Protein AF-A0A2D8BVW5-F1 (afdb_monomer)

Sequence (177 aa):
MDLEAESAVSVDTGKLKDISTSCKKLLETQKEIDKMEDALKELKEEERIISEETIPNLMQEAGVSMIKTEDGKTVQVSQFYAARIPQSKQGEAFDWLRENGAGDMIKNIVSCNFGRAEDGQATDLVADLQSKGLNVSQKMKVEPMTLKSYVKTEIEKGRSVPMDLFGVYVANKTTIK

Secondary structure (DSSP, 8-state):
------------HHHHHHHHHHHHHHHHHHHHHHHHHHHHHHHHHHHHHIIIIIHHHHHHHTT-SEEE-TTS-EEE----------GGGHHHHHHHHHHTT-GGG----------TT-HHHHHHHHHHHHHTT----------HHHHHHHHHHHHHTT----TTTTT----------

Structure (mmCIF, N/CA/C/O backbone):
data_AF-A0A2D8BVW5-F1
#
_entry.id   AF-A0A2D8BVW5-F1
#
loop_
_atom_site.group_PDB
_atom_site.id
_atom_site.type_symbol
_atom_site.label_atom_id
_atom_site.label_alt_id
_atom_site.label_comp_id
_atom_site.label_asym_id
_atom_site.label_entity_id
_atom_site.label_seq_id
_atom_site.pdbx_PDB_ins_code
_atom_site.Cartn_x
_atom_site.Cartn_y
_atom_site.Cartn_z
_atom_site.occupancy
_atom_site.B_iso_or_equiv
_atom_site.auth_seq_id
_atom_site.auth_comp_id
_atom_site.auth_asym_id
_atom_site.auth_atom_id
_atom_site.pdbx_PDB_model_num
ATOM 1 N N . MET A 1 1 ? 29.589 43.551 -18.742 1.00 38.94 1 MET A N 1
ATOM 2 C CA . MET A 1 1 ? 29.242 43.384 -20.165 1.00 38.94 1 MET A CA 1
ATOM 3 C C . MET A 1 1 ? 28.906 41.920 -20.354 1.00 38.94 1 MET A C 1
ATOM 5 O O . MET A 1 1 ? 29.807 41.107 -20.249 1.00 38.94 1 MET A O 1
ATOM 9 N N . ASP A 1 2 ? 27.660 41.487 -20.453 1.00 35.56 2 ASP A N 1
ATOM 10 C CA . ASP A 1 2 ? 26.402 42.217 -20.571 1.00 35.56 2 ASP A CA 1
ATOM 11 C C . ASP A 1 2 ? 25.357 41.517 -19.716 1.00 35.56 2 ASP A C 1
ATOM 13 O O . ASP A 1 2 ? 25.071 40.336 -19.894 1.00 35.56 2 ASP A O 1
ATOM 17 N N . LEU A 1 3 ? 24.821 42.276 -18.766 1.00 43.75 3 LEU A N 1
ATOM 18 C CA . LEU A 1 3 ? 23.661 41.920 -17.969 1.00 43.75 3 LEU A CA 1
ATOM 19 C C . LEU A 1 3 ? 22.437 42.637 -18.553 1.00 43.75 3 LEU A C 1
ATOM 21 O O . LEU A 1 3 ? 21.631 43.138 -17.797 1.00 43.75 3 LEU A O 1
ATOM 25 N N . GLU A 1 4 ? 22.337 42.772 -19.878 1.00 46.72 4 GLU A N 1
ATOM 26 C CA . GLU A 1 4 ? 21.197 43.424 -20.533 1.00 46.72 4 GLU A CA 1
ATOM 27 C C . GLU A 1 4 ? 20.882 42.747 -21.866 1.00 46.72 4 GLU A C 1
ATOM 29 O O . GLU A 1 4 ? 21.271 43.178 -22.946 1.00 46.72 4 GLU A O 1
ATOM 34 N N . ALA A 1 5 ? 20.135 41.655 -21.770 1.00 40.91 5 ALA A N 1
ATOM 35 C CA . ALA A 1 5 ? 19.163 41.296 -22.793 1.00 40.91 5 ALA A CA 1
ATOM 36 C C . ALA A 1 5 ? 17.918 40.724 -22.102 1.00 40.91 5 ALA A C 1
ATOM 38 O O . ALA A 1 5 ? 17.376 39.690 -22.493 1.00 40.91 5 ALA A O 1
ATOM 39 N N . GLU A 1 6 ? 17.473 41.393 -21.030 1.00 44.28 6 GLU A N 1
ATOM 40 C CA . GLU A 1 6 ? 16.087 41.271 -20.599 1.00 44.28 6 GLU A CA 1
ATOM 41 C C . GLU A 1 6 ? 15.229 41.810 -21.737 1.00 44.28 6 GLU A C 1
ATOM 43 O O . GLU A 1 6 ? 15.274 42.982 -22.107 1.00 44.28 6 GLU A O 1
ATOM 48 N N . SER A 1 7 ? 14.481 40.904 -22.355 1.00 41.22 7 SER A N 1
ATOM 49 C CA . SER A 1 7 ? 13.446 41.272 -23.303 1.00 41.22 7 SER A CA 1
ATOM 50 C C . SER A 1 7 ? 12.476 42.189 -22.565 1.00 41.22 7 SER A C 1
ATOM 52 O O . SER A 1 7 ? 11.798 41.738 -21.643 1.00 41.22 7 SER A O 1
ATOM 54 N N . ALA A 1 8 ? 12.423 43.466 -22.946 1.00 47.12 8 ALA A N 1
ATOM 55 C CA . ALA A 1 8 ? 11.435 44.419 -22.460 1.00 47.12 8 ALA A CA 1
ATOM 56 C C . ALA A 1 8 ? 10.038 43.983 -22.933 1.00 47.12 8 ALA A C 1
ATOM 58 O O . ALA A 1 8 ? 9.492 44.479 -23.916 1.00 47.12 8 ALA A O 1
ATOM 59 N N . VAL A 1 9 ? 9.466 42.996 -22.247 1.00 48.56 9 VAL A N 1
ATOM 60 C CA . VAL A 1 9 ? 8.049 42.674 -22.322 1.00 48.56 9 VAL A CA 1
ATOM 61 C C . VAL A 1 9 ? 7.354 43.745 -21.500 1.00 48.56 9 VAL A C 1
ATOM 63 O O . VAL A 1 9 ? 7.549 43.827 -20.291 1.00 48.56 9 VAL A O 1
ATOM 66 N N . SER A 1 10 ? 6.541 44.583 -22.141 1.00 53.72 10 SER A N 1
ATOM 67 C CA . SER A 1 10 ? 5.573 45.415 -21.432 1.00 53.72 10 SER A CA 1
ATOM 68 C C . SER A 1 10 ? 4.600 44.476 -20.715 1.00 53.72 10 SER A C 1
ATOM 70 O O . SER A 1 10 ? 3.640 43.980 -21.313 1.00 53.72 10 SER A O 1
ATOM 72 N N . VAL A 1 11 ? 4.904 44.132 -19.464 1.00 59.78 11 VAL A N 1
ATOM 73 C CA . VAL A 1 11 ? 4.094 43.189 -18.702 1.00 59.78 11 VAL A CA 1
ATOM 74 C C . VAL A 1 11 ? 2.809 43.902 -18.308 1.00 59.78 11 VAL A C 1
ATOM 76 O O . VAL A 1 11 ? 2.818 44.847 -17.522 1.00 59.78 11 VAL A O 1
ATOM 79 N N . ASP A 1 12 ? 1.700 43.449 -18.883 1.00 65.81 12 ASP A N 1
ATOM 80 C CA . ASP A 1 12 ? 0.360 43.897 -18.525 1.00 65.81 12 ASP A CA 1
ATOM 81 C C . ASP A 1 12 ? 0.153 43.722 -17.011 1.00 65.81 12 ASP A C 1
ATOM 83 O O . ASP A 1 12 ? 0.139 42.604 -16.484 1.00 65.81 12 ASP A O 1
ATOM 87 N N . THR A 1 13 ? 0.031 44.843 -16.297 1.00 69.75 13 THR A N 1
ATOM 88 C CA . THR A 1 13 ? -0.084 44.889 -14.835 1.00 69.75 13 THR A CA 1
ATOM 89 C C . THR A 1 13 ? -1.311 44.112 -14.336 1.00 69.75 13 THR A C 1
ATOM 91 O O . THR A 1 13 ? -1.299 43.608 -13.211 1.00 69.75 13 THR A O 1
ATOM 94 N N . GLY A 1 14 ? -2.338 43.935 -15.181 1.00 71.81 14 GLY A N 1
ATOM 95 C CA . GLY A 1 14 ? -3.484 43.067 -14.902 1.00 71.81 14 GLY A CA 1
ATOM 96 C C . GLY A 1 14 ? -3.097 41.587 -14.806 1.00 71.81 14 GLY A C 1
ATOM 97 O O . GLY A 1 14 ? -3.430 40.924 -13.825 1.00 71.81 14 GLY A O 1
ATOM 98 N N . LYS A 1 15 ? -2.288 41.084 -15.747 1.00 76.75 15 LYS A N 1
ATOM 99 C CA . LYS A 1 15 ? -1.844 39.676 -15.770 1.00 76.75 15 LYS A CA 1
ATOM 100 C C . LYS A 1 15 ? -0.926 39.329 -14.597 1.00 76.75 15 LYS A C 1
ATOM 102 O O . LYS A 1 15 ? -0.984 38.217 -14.076 1.00 76.75 15 LYS A O 1
ATOM 107 N N . LEU A 1 16 ? -0.116 40.281 -14.127 1.00 77.88 16 LEU A N 1
ATOM 108 C CA . LEU A 1 16 ? 0.701 40.108 -12.916 1.00 77.88 16 LEU A CA 1
ATOM 109 C C . LEU A 1 16 ? -0.157 39.921 -11.656 1.00 77.88 16 LEU A C 1
ATOM 111 O O . LEU A 1 16 ? 0.193 39.131 -10.774 1.00 77.88 16 LEU A O 1
ATOM 115 N N . LYS A 1 17 ? -1.303 40.605 -11.580 1.00 80.06 17 LYS A N 1
ATOM 116 C CA . LYS A 1 17 ? -2.256 40.460 -10.474 1.00 80.06 17 LYS A CA 1
ATOM 117 C C . LYS A 1 17 ? -2.931 39.085 -10.479 1.00 80.06 17 LYS A C 1
ATOM 119 O O . LYS A 1 17 ? -3.086 38.485 -9.412 1.00 80.06 17 LYS A O 1
ATOM 124 N N . ASP A 1 18 ? -3.268 38.562 -11.654 1.00 86.75 18 ASP A N 1
ATOM 125 C CA . ASP A 1 18 ? -3.867 37.229 -11.800 1.00 86.75 18 ASP A CA 1
ATOM 126 C C . ASP A 1 18 ? -2.883 36.113 -11.423 1.00 86.75 18 ASP A C 1
ATOM 128 O O . ASP A 1 18 ? -3.250 35.164 -10.722 1.00 86.75 18 ASP A O 1
ATOM 132 N N . ILE A 1 19 ? -1.606 36.262 -11.798 1.00 86.75 19 ILE A N 1
ATOM 133 C CA . ILE A 1 19 ? -0.527 35.355 -11.378 1.00 86.75 19 ILE A CA 1
ATOM 134 C C . ILE A 1 19 ? -0.367 35.395 -9.854 1.00 86.75 19 ILE A C 1
ATOM 136 O O . ILE A 1 19 ? -0.358 34.347 -9.212 1.00 86.75 19 ILE A O 1
ATOM 140 N N . SER A 1 20 ? -0.297 36.590 -9.255 1.00 86.81 20 SER A N 1
ATOM 141 C CA . SER A 1 20 ? -0.165 36.739 -7.799 1.00 86.81 20 SER A CA 1
ATOM 142 C C . SER A 1 20 ? -1.334 36.097 -7.045 1.00 86.81 20 SER A C 1
ATOM 144 O O . SER A 1 20 ? -1.119 35.356 -6.086 1.00 86.81 20 SER A O 1
ATOM 146 N N . THR A 1 21 ? -2.567 36.323 -7.508 1.00 90.75 21 THR A N 1
ATOM 147 C CA . THR A 1 21 ? -3.779 35.711 -6.940 1.00 90.75 21 THR A CA 1
ATOM 148 C C . THR A 1 21 ? -3.731 34.186 -7.042 1.00 90.75 21 THR A C 1
ATOM 150 O O . THR A 1 21 ? -4.003 33.493 -6.064 1.00 90.75 21 THR A O 1
ATOM 153 N N . SER A 1 22 ? -3.317 33.653 -8.192 1.00 90.75 22 SER A N 1
ATOM 154 C CA . SER A 1 22 ? -3.217 32.207 -8.416 1.00 90.75 22 SER A CA 1
ATOM 155 C C . SER A 1 22 ? -2.138 31.555 -7.547 1.00 90.75 22 SER A C 1
ATOM 157 O O . SER A 1 22 ? -2.369 30.488 -6.982 1.00 90.75 22 SER A O 1
ATOM 159 N N . CYS A 1 23 ? -0.983 32.206 -7.378 1.00 91.75 23 CYS A N 1
ATOM 160 C CA . CYS A 1 23 ? 0.078 31.734 -6.485 1.00 91.75 23 CYS A CA 1
ATOM 161 C C . CYS A 1 23 ? -0.371 31.720 -5.020 1.00 91.75 23 CYS A C 1
ATOM 163 O O . CYS A 1 23 ? -0.101 30.752 -4.312 1.00 91.75 23 CYS A O 1
ATOM 165 N N . LYS A 1 24 ? -1.088 32.759 -4.568 1.00 91.81 24 LYS A N 1
ATOM 166 C CA . LYS A 1 24 ? -1.668 32.792 -3.216 1.00 91.81 24 LYS A CA 1
ATOM 167 C C . LYS A 1 24 ? -2.650 31.645 -3.012 1.00 91.81 24 LYS A C 1
ATOM 169 O O . LYS A 1 24 ? -2.482 30.889 -2.062 1.00 91.81 24 LYS A O 1
ATOM 174 N N . LYS A 1 25 ? -3.577 31.452 -3.955 1.00 94.06 25 LYS A N 1
ATOM 175 C CA . LYS A 1 25 ? -4.542 30.350 -3.909 1.00 94.06 25 LYS A CA 1
ATOM 176 C C . LYS A 1 25 ? -3.852 28.985 -3.852 1.00 94.06 25 LYS A C 1
ATOM 178 O O . LYS A 1 25 ? -4.255 28.144 -3.064 1.00 94.06 25 LYS A O 1
ATOM 183 N N . LEU A 1 26 ? -2.792 28.769 -4.639 1.00 92.56 26 LEU A N 1
ATOM 184 C CA . LEU A 1 26 ? -2.023 27.519 -4.603 1.00 92.56 26 LEU A CA 1
ATOM 185 C C . LEU A 1 26 ? -1.419 27.256 -3.213 1.00 92.56 26 LEU A C 1
ATOM 187 O O . LEU A 1 26 ? -1.521 26.138 -2.716 1.00 92.56 26 LEU A O 1
ATOM 191 N N . LEU A 1 27 ? -0.823 28.273 -2.582 1.00 93.25 27 LEU A N 1
ATOM 192 C CA . LEU A 1 27 ? -0.259 28.156 -1.233 1.00 93.25 27 LEU A CA 1
ATOM 193 C C . LEU A 1 27 ? -1.337 27.93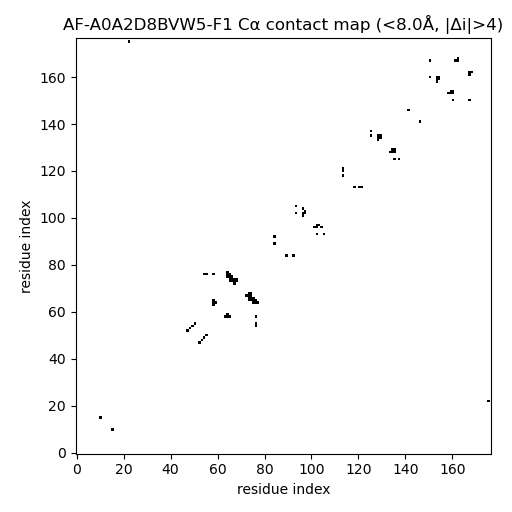6 -0.165 1.00 93.25 27 LEU A C 1
ATOM 195 O O . LEU A 1 27 ? -1.118 27.180 0.777 1.00 93.25 27 LEU A O 1
ATOM 199 N N . GLU A 1 28 ? -2.489 28.592 -0.293 1.00 95.19 28 GLU A N 1
ATOM 200 C CA . GLU A 1 28 ? -3.634 28.386 0.600 1.00 95.19 28 GLU A CA 1
ATOM 201 C C . GLU A 1 28 ? -4.170 26.959 0.478 1.00 95.19 28 GLU A C 1
ATOM 203 O O . GLU A 1 28 ? -4.297 26.278 1.489 1.00 95.19 28 GLU A O 1
ATOM 208 N N . THR A 1 29 ? -4.370 26.464 -0.747 1.00 94.69 29 THR A N 1
ATOM 209 C CA . THR A 1 29 ? -4.802 25.081 -0.993 1.00 94.69 29 THR A CA 1
ATOM 210 C C . THR A 1 29 ? -3.799 24.064 -0.447 1.00 94.69 29 THR A C 1
ATOM 212 O O . THR A 1 29 ? -4.211 23.081 0.155 1.00 94.69 29 THR A O 1
ATOM 215 N N . GLN A 1 30 ? -2.490 24.286 -0.605 1.00 92.56 30 GLN A N 1
ATOM 216 C CA . GLN A 1 30 ? -1.468 23.403 -0.023 1.00 92.56 30 GLN A CA 1
ATOM 217 C C . GLN A 1 30 ? -1.559 23.359 1.506 1.00 92.56 30 GLN A C 1
ATOM 219 O O . GLN A 1 30 ? -1.600 22.281 2.083 1.00 92.56 30 GLN A O 1
ATOM 224 N N . LYS A 1 31 ? -1.695 24.519 2.158 1.00 95.38 31 LYS A N 1
ATOM 225 C CA . LYS A 1 31 ? -1.874 24.586 3.616 1.00 95.38 31 LYS A CA 1
ATOM 226 C C . LYS A 1 31 ? -3.165 23.921 4.088 1.00 95.38 31 LYS A C 1
ATOM 228 O O . LYS A 1 31 ? -3.198 23.377 5.185 1.00 95.38 31 LYS A O 1
ATOM 233 N N . GLU A 1 32 ? -4.245 24.025 3.318 1.00 96.00 32 GLU A N 1
ATOM 234 C CA . GLU A 1 32 ? -5.506 23.346 3.628 1.00 96.00 32 GLU A CA 1
ATOM 235 C C . GLU A 1 32 ? -5.376 21.829 3.502 1.00 96.00 32 GLU A C 1
ATOM 237 O O . GLU A 1 32 ? -5.883 21.124 4.369 1.00 96.00 32 GLU A O 1
ATOM 242 N N . ILE A 1 33 ? -4.666 21.332 2.482 1.00 96.12 33 ILE A N 1
ATOM 243 C CA . ILE A 1 33 ? -4.371 19.901 2.335 1.00 96.12 33 ILE A CA 1
ATOM 244 C C . ILE A 1 33 ? -3.623 19.394 3.568 1.00 96.12 33 ILE A C 1
ATOM 246 O O . ILE A 1 33 ? -4.105 18.460 4.201 1.00 96.12 33 ILE A O 1
ATOM 250 N N . ASP A 1 34 ? -2.529 20.051 3.958 1.00 95.25 34 ASP A N 1
ATOM 251 C CA . ASP A 1 34 ? -1.722 19.627 5.109 1.00 95.25 34 ASP A CA 1
ATOM 252 C C . ASP A 1 34 ? -2.566 19.576 6.398 1.00 95.25 34 ASP A C 1
ATOM 254 O O . ASP A 1 34 ? -2.556 18.589 7.131 1.00 95.25 34 ASP A O 1
ATOM 258 N N . LYS A 1 35 ? -3.389 20.608 6.639 1.00 97.00 35 LYS A N 1
ATOM 259 C CA . LYS A 1 35 ? -4.309 20.641 7.789 1.00 97.00 35 LYS A CA 1
ATOM 260 C C . LYS A 1 35 ? -5.327 19.503 7.767 1.00 97.00 35 LYS A C 1
ATOM 262 O O . LYS A 1 35 ? -5.649 18.952 8.815 1.00 97.00 35 LYS A O 1
ATOM 267 N N . MET A 1 36 ? -5.878 19.191 6.596 1.00 96.50 36 MET A N 1
ATOM 268 C CA . MET A 1 36 ? -6.859 18.117 6.450 1.00 96.50 36 MET A CA 1
ATOM 269 C C . MET A 1 36 ? -6.218 16.738 6.613 1.00 96.50 36 MET A C 1
ATOM 271 O O . MET A 1 36 ? -6.866 15.838 7.141 1.00 96.50 36 MET A O 1
ATOM 275 N N . GLU A 1 37 ? -4.962 16.558 6.198 1.00 96.38 37 GLU A N 1
ATOM 276 C CA . GLU A 1 37 ? -4.212 15.322 6.438 1.00 96.38 37 GLU A CA 1
ATOM 277 C C . GLU A 1 37 ? -3.970 15.089 7.935 1.00 96.38 37 GLU A C 1
ATOM 279 O O . GLU A 1 37 ? -4.186 13.973 8.419 1.00 96.38 37 GLU A O 1
ATOM 284 N N . ASP A 1 38 ? -3.610 16.138 8.679 1.00 96.31 38 ASP A N 1
ATOM 285 C CA . ASP A 1 38 ? -3.465 16.073 10.136 1.00 96.31 38 ASP A CA 1
ATOM 286 C C . ASP A 1 38 ? -4.806 15.771 10.824 1.00 96.31 38 ASP A C 1
ATOM 288 O O . ASP A 1 38 ? -4.902 14.824 11.608 1.00 96.31 38 ASP A O 1
ATOM 292 N N . ALA A 1 39 ? -5.875 16.491 10.465 1.00 96.38 39 ALA A N 1
ATOM 293 C CA . ALA A 1 39 ? -7.213 16.254 11.012 1.00 96.38 39 ALA A CA 1
ATOM 294 C C . ALA A 1 39 ? -7.729 14.837 10.702 1.00 96.38 39 ALA A C 1
ATOM 296 O O . ALA A 1 39 ? -8.340 14.185 11.547 1.00 96.38 39 ALA A O 1
ATOM 297 N N . LEU A 1 40 ? -7.453 14.315 9.502 1.00 96.75 40 LEU A N 1
ATOM 298 C CA . LEU A 1 40 ? -7.814 12.949 9.124 1.00 96.75 40 LEU A CA 1
ATOM 299 C C . LEU A 1 40 ? -7.092 11.913 9.991 1.00 96.75 40 LEU A C 1
ATOM 301 O O . LEU A 1 40 ? -7.656 10.862 10.296 1.00 96.75 40 LEU A O 1
ATOM 305 N N . LYS A 1 41 ? -5.839 12.179 10.367 1.00 96.62 41 LYS A N 1
ATOM 306 C CA . LYS A 1 41 ? -5.077 11.300 11.255 1.00 96.62 41 LYS A CA 1
ATOM 307 C C . LYS A 1 41 ? -5.676 11.278 12.662 1.00 96.62 41 LYS A C 1
ATOM 309 O O . LYS A 1 41 ? -5.789 10.197 13.231 1.00 96.62 41 LYS A O 1
ATOM 314 N N . GLU A 1 42 ? -6.074 12.433 13.190 1.00 96.81 42 GLU A N 1
ATOM 315 C CA . GLU A 1 42 ? -6.737 12.540 14.496 1.00 96.81 42 GLU A CA 1
ATOM 316 C C . GLU A 1 42 ? -8.086 11.811 14.505 1.00 96.81 42 GLU A C 1
ATOM 318 O O . GLU A 1 42 ? -8.310 10.961 15.363 1.00 96.81 42 GLU A O 1
ATOM 323 N N . LEU A 1 43 ? -8.932 12.044 13.495 1.00 97.19 43 LEU A N 1
ATOM 324 C CA . LEU A 1 43 ? -10.236 11.383 13.370 1.00 97.19 43 LEU A CA 1
ATOM 325 C C . LEU A 1 43 ? -10.126 9.859 13.265 1.00 97.19 43 LEU A C 1
ATOM 327 O O . LEU A 1 43 ? -10.958 9.147 13.818 1.00 97.19 43 LEU A O 1
ATOM 331 N N . LYS A 1 44 ? -9.100 9.341 12.579 1.00 96.88 44 LYS A N 1
ATOM 332 C CA . LYS A 1 44 ? -8.852 7.891 12.507 1.00 96.88 44 LYS A CA 1
ATOM 333 C C . LYS A 1 44 ? -8.483 7.295 13.860 1.00 96.88 44 LYS A C 1
ATOM 335 O O . LYS A 1 44 ? -8.874 6.169 14.150 1.00 96.88 44 LYS A O 1
ATOM 340 N N . GLU A 1 45 ? -7.711 8.015 14.669 1.00 96.62 45 GLU A N 1
ATOM 341 C CA . GLU A 1 45 ? -7.374 7.546 16.014 1.00 96.62 45 GLU A CA 1
ATOM 342 C C . GLU A 1 45 ? -8.587 7.628 16.945 1.00 96.62 45 GLU A C 1
ATOM 344 O O . GLU A 1 45 ? -8.842 6.696 17.701 1.00 96.62 45 GLU A O 1
ATOM 349 N N . GLU A 1 46 ? -9.382 8.693 16.843 1.00 96.62 46 GLU A N 1
ATOM 350 C CA . GLU A 1 46 ? -10.636 8.823 17.585 1.00 96.62 46 GLU A CA 1
ATOM 351 C C . GLU A 1 46 ? -11.631 7.708 17.219 1.00 96.62 46 GLU A C 1
ATOM 353 O O . GLU A 1 46 ? -12.166 7.046 18.107 1.00 96.62 46 GLU A O 1
ATOM 358 N N . GLU A 1 47 ? -11.822 7.426 15.926 1.00 96.56 47 GLU A N 1
ATOM 359 C CA . GLU A 1 47 ? -12.641 6.306 15.444 1.00 96.56 47 GLU A CA 1
ATOM 360 C C . GLU A 1 47 ? -12.172 4.973 16.044 1.00 96.56 47 GLU A C 1
ATOM 362 O O . GLU A 1 47 ? -12.992 4.170 16.504 1.00 96.56 47 GLU A O 1
ATOM 367 N N . ARG A 1 48 ? -10.854 4.745 16.079 1.00 95.00 48 ARG A N 1
ATOM 368 C CA . ARG A 1 48 ? -10.254 3.540 16.661 1.00 95.00 48 ARG A CA 1
ATOM 369 C C . ARG A 1 48 ? -10.568 3.428 18.153 1.00 95.00 48 ARG A C 1
ATOM 371 O O . ARG A 1 48 ? -11.077 2.399 18.584 1.00 95.00 48 ARG A O 1
ATOM 378 N N . ILE A 1 49 ? -10.349 4.489 18.930 1.00 95.38 49 ILE A N 1
ATOM 379 C CA . ILE A 1 49 ? -10.645 4.518 20.375 1.00 95.38 49 ILE A CA 1
ATOM 380 C C . ILE A 1 49 ? -12.141 4.289 20.637 1.00 95.38 49 ILE A C 1
ATOM 382 O O . ILE A 1 49 ? -12.524 3.565 21.561 1.00 95.38 49 ILE A O 1
ATOM 386 N N . ILE A 1 50 ? -13.018 4.882 19.826 1.00 95.38 50 ILE A N 1
ATOM 387 C CA . ILE A 1 50 ? -14.465 4.714 19.980 1.00 95.38 50 ILE A CA 1
ATOM 388 C C . ILE A 1 50 ? -14.877 3.265 19.693 1.00 95.38 50 ILE A C 1
ATOM 390 O O . ILE A 1 50 ? -15.619 2.670 20.477 1.00 95.38 50 ILE A O 1
ATOM 394 N N . SER A 1 51 ? -14.402 2.697 18.584 1.00 92.88 51 SER A N 1
ATOM 395 C CA . SER A 1 51 ? -14.828 1.380 18.101 1.00 92.88 51 SER A CA 1
ATOM 396 C C . SER A 1 51 ? -14.183 0.203 18.839 1.00 92.88 51 SER A C 1
ATOM 398 O O . SER A 1 51 ? -14.857 -0.801 19.065 1.00 92.88 51 SER A O 1
ATOM 400 N N . GLU A 1 52 ? -12.915 0.319 19.238 1.00 93.69 52 GLU A N 1
ATOM 401 C CA . GLU A 1 52 ? -12.147 -0.768 19.860 1.00 93.69 52 GLU A CA 1
ATOM 402 C C . GLU A 1 52 ? -12.179 -0.731 21.396 1.00 93.69 52 GLU A C 1
ATOM 404 O O . GLU A 1 52 ? -12.002 -1.774 22.024 1.00 93.69 52 GLU A O 1
ATOM 409 N N . GLU A 1 53 ? -12.428 0.432 22.011 1.00 92.62 53 GLU A N 1
ATOM 410 C CA . GLU A 1 53 ? -12.374 0.594 23.473 1.00 92.62 53 GLU A CA 1
ATOM 411 C C . GLU A 1 53 ? -13.699 1.115 24.044 1.00 92.62 53 GLU A C 1
ATOM 413 O O . GLU A 1 53 ? -14.336 0.448 24.858 1.00 92.62 53 GLU A O 1
ATOM 418 N N . THR A 1 54 ? -14.158 2.286 23.597 1.00 94.50 54 THR A N 1
ATOM 419 C CA . THR A 1 54 ? -15.284 2.998 24.230 1.00 94.50 54 THR A CA 1
ATOM 420 C C . THR A 1 54 ? -16.602 2.234 24.111 1.00 94.50 54 THR A C 1
ATOM 422 O O . THR A 1 54 ? -17.254 1.966 25.119 1.00 94.50 54 THR A O 1
ATOM 425 N N . ILE A 1 55 ? -17.004 1.865 22.889 1.00 92.81 55 ILE A N 1
ATOM 426 C CA . ILE A 1 55 ? -18.253 1.128 22.651 1.00 92.81 55 ILE A CA 1
ATOM 427 C C . ILE A 1 55 ? -18.205 -0.261 23.310 1.00 92.81 55 ILE A C 1
ATOM 429 O O . ILE A 1 55 ? -19.154 -0.583 24.030 1.00 92.81 55 ILE A O 1
ATOM 433 N N . PRO A 1 56 ? -17.138 -1.075 23.145 1.00 92.69 56 PRO A N 1
ATOM 434 C CA . PRO A 1 56 ? -17.010 -2.348 23.852 1.00 92.69 56 PRO A CA 1
ATOM 435 C C . PRO A 1 56 ? -17.136 -2.234 25.375 1.00 92.69 56 PRO A C 1
ATOM 437 O O . PRO A 1 56 ? -17.883 -3.014 25.966 1.00 92.69 56 PRO A O 1
ATOM 440 N N . ASN A 1 57 ? -16.487 -1.244 26.000 1.00 92.62 57 ASN A N 1
ATOM 441 C CA . ASN A 1 57 ? -16.562 -1.027 27.448 1.00 92.62 57 ASN A CA 1
ATOM 442 C C . ASN A 1 57 ? -17.984 -0.661 27.898 1.00 92.62 57 ASN A C 1
ATOM 444 O O . ASN A 1 57 ? -18.510 -1.281 28.819 1.00 92.62 57 ASN A O 1
ATOM 448 N N . LEU A 1 58 ? -18.647 0.277 27.211 1.00 93.56 58 LEU A N 1
ATOM 449 C CA . LEU A 1 58 ? -20.029 0.668 27.527 1.00 93.56 58 LEU A CA 1
ATOM 450 C C . LEU A 1 58 ? -21.012 -0.499 27.369 1.00 93.56 58 LEU A C 1
ATOM 452 O O . LEU A 1 58 ? -21.912 -0.686 28.187 1.00 93.56 58 LEU A O 1
ATOM 456 N N . MET A 1 59 ? -20.842 -1.306 26.321 1.00 91.50 59 MET A N 1
ATOM 457 C CA . MET A 1 59 ? -21.667 -2.491 26.089 1.00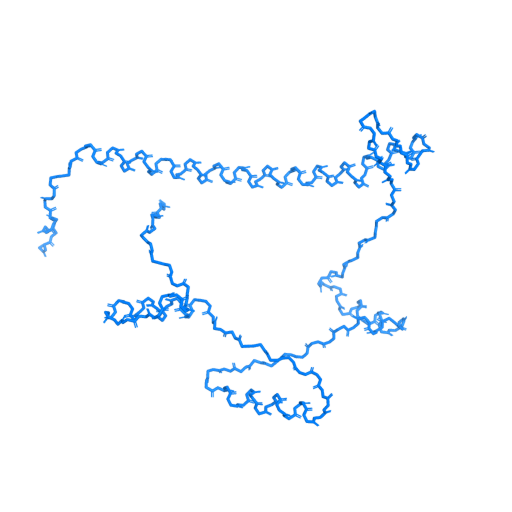 91.50 59 MET A CA 1
ATOM 458 C C . MET A 1 59 ? -21.433 -3.564 27.161 1.00 91.50 59 MET A C 1
ATOM 460 O O . MET A 1 59 ? -22.394 -4.170 27.643 1.00 91.50 59 MET A O 1
ATOM 464 N N . GLN A 1 60 ? -20.184 -3.744 27.600 1.00 90.56 60 GLN A N 1
ATOM 465 C CA . GLN A 1 60 ? -19.838 -4.630 28.709 1.00 90.56 60 GLN A CA 1
ATOM 466 C C . GLN A 1 60 ? -20.447 -4.157 30.038 1.00 90.56 60 GLN A C 1
ATOM 468 O O . GLN A 1 60 ? -21.029 -4.974 30.751 1.00 90.56 60 GLN A O 1
ATOM 473 N N . GLU A 1 61 ? -20.361 -2.863 30.359 1.00 92.25 61 GLU A N 1
ATOM 474 C CA . GLU A 1 61 ? -20.981 -2.267 31.554 1.00 92.25 61 GLU A CA 1
ATOM 475 C C . GLU A 1 61 ? -22.505 -2.436 31.557 1.00 92.25 61 GLU A C 1
ATOM 477 O O . GLU A 1 61 ? -23.103 -2.742 32.589 1.00 92.25 61 GLU A O 1
ATOM 482 N N . ALA A 1 62 ? -23.134 -2.304 30.388 1.00 91.81 62 ALA A N 1
ATOM 483 C CA . ALA A 1 62 ? -24.562 -2.535 30.204 1.00 91.81 62 ALA A CA 1
ATOM 484 C C . ALA A 1 62 ? -24.950 -4.029 30.162 1.00 91.81 62 ALA A C 1
ATOM 486 O O . ALA A 1 62 ? -26.138 -4.351 30.121 1.00 91.81 62 ALA A O 1
ATOM 487 N N . GLY A 1 63 ? -23.981 -4.951 30.163 1.00 89.19 63 GLY A N 1
ATOM 488 C CA . GLY A 1 63 ? -24.223 -6.395 30.119 1.00 89.19 63 GLY A CA 1
ATOM 489 C C . GLY A 1 63 ? -24.812 -6.894 28.794 1.00 89.19 63 GLY A C 1
ATOM 490 O O . GLY A 1 63 ? -25.445 -7.951 28.766 1.00 89.19 63 GLY A O 1
ATOM 491 N N . VAL A 1 64 ? -24.628 -6.150 27.699 1.00 89.75 64 VAL A N 1
ATOM 492 C CA . VAL A 1 64 ? -25.177 -6.467 26.374 1.00 89.75 64 VAL A CA 1
ATOM 493 C C . VAL A 1 64 ? -24.059 -6.649 25.357 1.00 89.75 64 VAL A C 1
ATOM 495 O O . VAL A 1 64 ? -23.140 -5.850 25.267 1.00 89.75 64 VAL A O 1
ATOM 498 N N . SER A 1 65 ? -24.140 -7.690 24.535 1.00 84.81 65 SER A N 1
ATOM 499 C CA . SER A 1 65 ? -23.200 -7.914 23.423 1.00 84.81 65 SER A CA 1
ATOM 500 C C . SER A 1 65 ? -23.752 -7.452 22.072 1.00 84.81 65 SER A C 1
ATOM 502 O O . SER A 1 65 ? -23.016 -7.376 21.086 1.00 84.81 65 SER A O 1
ATOM 504 N N . MET A 1 66 ? -25.045 -7.118 22.024 1.00 90.31 66 MET A N 1
ATOM 505 C CA . MET A 1 66 ? -25.746 -6.642 20.839 1.00 90.31 66 MET A CA 1
ATOM 506 C C . MET A 1 66 ? -26.876 -5.687 21.234 1.00 90.31 66 MET A C 1
ATOM 508 O O . MET A 1 66 ? -27.663 -5.995 22.127 1.00 90.31 66 MET A O 1
ATOM 512 N N . ILE A 1 67 ? -26.984 -4.558 20.535 1.00 91.69 67 ILE A N 1
ATOM 513 C CA . ILE A 1 67 ? -28.089 -3.602 20.667 1.00 91.69 67 ILE A CA 1
ATOM 514 C C . ILE A 1 67 ? -28.659 -3.256 19.291 1.00 91.69 67 ILE A C 1
ATOM 516 O O . ILE A 1 67 ? -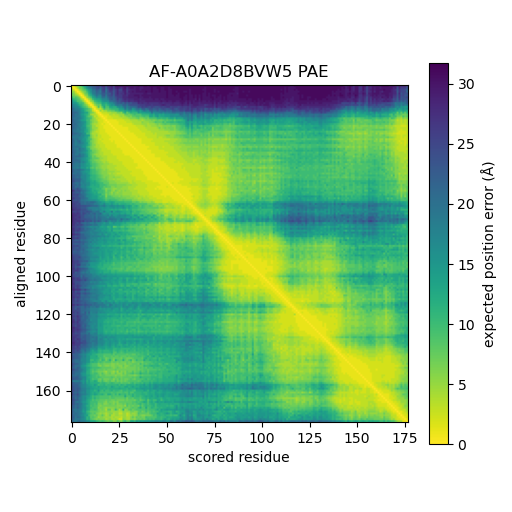27.970 -3.336 18.272 1.00 91.69 67 ILE A O 1
ATOM 520 N N . LYS A 1 68 ? -29.928 -2.853 19.258 1.00 91.19 68 LYS A N 1
ATOM 521 C CA . LYS A 1 68 ? -30.574 -2.304 18.065 1.00 91.19 68 LYS A CA 1
ATOM 522 C C . LYS A 1 68 ? -30.873 -0.829 18.315 1.00 91.19 68 LYS A C 1
ATOM 524 O O . LYS A 1 68 ? -31.497 -0.507 19.321 1.00 91.19 68 LYS A O 1
ATOM 529 N N . THR A 1 69 ? -30.400 0.048 17.439 1.00 88.38 69 THR A N 1
ATOM 530 C CA . THR A 1 69 ? -30.623 1.493 17.537 1.00 88.38 69 THR A CA 1
ATOM 531 C C . THR A 1 69 ? -32.035 1.858 17.087 1.00 88.38 69 THR A C 1
ATOM 533 O O . THR A 1 69 ? -32.699 1.081 16.394 1.00 88.38 69 THR A O 1
ATOM 536 N N . GLU A 1 70 ? -32.489 3.056 17.457 1.00 87.50 70 GLU A N 1
ATOM 537 C CA . GLU A 1 70 ? -33.802 3.595 17.067 1.00 87.50 70 GLU A CA 1
ATOM 538 C C . GLU A 1 70 ? -33.962 3.682 15.540 1.00 87.50 70 GLU A C 1
ATOM 540 O O . GLU A 1 70 ? -35.0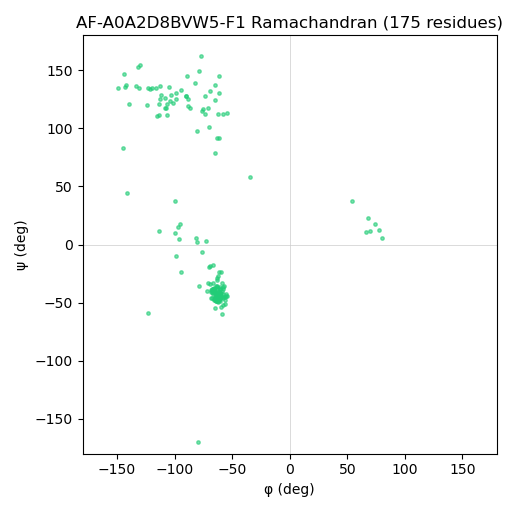27 3.378 15.008 1.00 87.50 70 GLU A O 1
ATOM 545 N N . ASP A 1 71 ? -32.863 3.946 14.825 1.00 87.25 71 ASP A N 1
ATOM 546 C CA . ASP A 1 71 ? -32.787 3.928 13.355 1.00 87.25 71 ASP A CA 1
ATOM 547 C C . ASP A 1 71 ? -32.832 2.512 12.743 1.00 87.25 71 ASP A C 1
ATOM 549 O O . ASP A 1 71 ? -32.666 2.330 11.536 1.00 87.25 71 ASP A O 1
ATOM 553 N N . GLY A 1 72 ? -32.988 1.475 13.569 1.00 89.44 72 GLY A N 1
ATOM 554 C CA . GLY A 1 72 ? -33.059 0.079 13.150 1.00 89.44 72 GLY A CA 1
ATOM 555 C C . GLY A 1 72 ? -31.712 -0.590 12.864 1.00 89.44 72 GLY A C 1
ATOM 556 O O . GLY A 1 72 ? -31.714 -1.746 12.433 1.00 89.44 72 GLY A O 1
ATOM 557 N N . LYS A 1 73 ? -30.577 0.076 13.116 1.00 91.12 73 LYS A N 1
ATOM 558 C CA . LYS A 1 73 ? -29.234 -0.502 12.926 1.00 91.12 73 LYS A CA 1
ATOM 559 C C . LYS A 1 73 ? -28.879 -1.425 14.089 1.00 91.12 73 LYS A C 1
ATOM 561 O O . LYS A 1 73 ? -29.298 -1.197 15.218 1.00 91.12 73 LYS A O 1
ATOM 566 N N . THR A 1 74 ? -28.077 -2.450 13.831 1.00 90.31 74 THR A N 1
ATOM 567 C CA . THR A 1 74 ? -27.574 -3.357 14.871 1.00 90.31 74 THR A CA 1
ATOM 568 C C . THR A 1 74 ? -26.122 -3.025 15.182 1.00 90.31 74 THR A C 1
ATOM 570 O O . THR A 1 74 ? -25.303 -2.955 14.270 1.00 90.31 74 THR A O 1
ATOM 573 N N . VAL A 1 75 ? -25.807 -2.841 16.464 1.00 89.44 75 VAL A N 1
ATOM 574 C CA . VAL A 1 75 ? -24.436 -2.700 16.969 1.00 89.44 75 VAL A CA 1
ATOM 575 C C . VAL A 1 75 ? -24.099 -3.973 17.731 1.00 89.44 75 VAL A C 1
ATOM 577 O O . VAL A 1 75 ? -24.846 -4.379 18.620 1.00 89.44 75 VAL A O 1
ATOM 580 N N . GLN A 1 76 ? -22.998 -4.618 17.363 1.00 90.69 76 GLN A N 1
ATOM 581 C CA . GLN A 1 76 ? -22.531 -5.860 17.969 1.00 90.69 76 GLN A CA 1
ATOM 582 C C . GLN A 1 76 ? -21.052 -5.724 18.309 1.00 90.69 76 GLN A C 1
ATOM 584 O O . GLN A 1 76 ? -20.267 -5.283 17.474 1.00 90.69 76 GLN A O 1
ATOM 589 N N . VAL A 1 77 ? -20.679 -6.147 19.515 1.00 88.12 77 VAL A N 1
ATOM 590 C CA . VAL A 1 77 ? -19.277 -6.240 19.928 1.00 88.12 77 VAL A CA 1
ATOM 591 C C . VAL A 1 77 ? -18.826 -7.685 19.773 1.00 88.12 77 VAL A C 1
ATOM 593 O O . VAL A 1 77 ? -19.442 -8.612 20.303 1.00 88.12 77 VAL A O 1
ATOM 596 N N . SER A 1 78 ? -17.746 -7.878 19.025 1.00 85.56 78 SER A N 1
ATOM 597 C CA . SER A 1 78 ? -17.107 -9.172 18.793 1.00 85.56 78 SER A CA 1
ATOM 598 C C . SER A 1 78 ? -15.607 -9.063 19.020 1.00 85.56 78 SER A C 1
ATOM 600 O O . SER A 1 78 ? -15.024 -8.001 18.817 1.00 85.56 78 SER A O 1
ATOM 602 N N . GLN A 1 79 ? -14.971 -10.171 19.402 1.00 84.62 79 GLN A N 1
ATOM 603 C CA . GLN A 1 79 ? -13.519 -10.214 19.554 1.00 84.62 79 GLN A CA 1
ATOM 604 C C . GLN A 1 79 ? -12.830 -9.930 18.215 1.00 84.62 79 GLN A C 1
ATOM 606 O O . GLN A 1 79 ? -13.152 -10.542 17.196 1.00 84.62 79 GLN A O 1
ATOM 611 N N . PHE A 1 80 ? -11.869 -9.011 18.242 1.00 83.81 80 PHE A N 1
ATOM 612 C CA . PHE A 1 80 ? -11.010 -8.677 17.117 1.00 83.81 80 PHE A CA 1
ATOM 613 C C . PHE A 1 80 ? -9.580 -9.125 17.428 1.00 83.81 80 PHE A C 1
ATOM 615 O O . PHE A 1 80 ? -9.038 -8.804 18.485 1.00 83.81 80 PHE A O 1
ATOM 622 N N . TYR A 1 81 ? -8.968 -9.881 16.514 1.00 86.44 81 TYR A N 1
ATOM 623 C CA . TYR A 1 81 ? -7.595 -10.359 16.654 1.00 86.44 81 TYR A CA 1
ATOM 624 C C . TYR A 1 81 ? -6.710 -9.712 15.592 1.00 86.44 81 TYR A C 1
ATOM 626 O O . TYR A 1 81 ? -6.920 -9.908 14.396 1.00 86.44 81 TYR A O 1
ATOM 634 N N . ALA A 1 82 ? -5.679 -8.997 16.036 1.00 86.81 82 ALA A N 1
ATOM 635 C CA . ALA A 1 82 ? -4.612 -8.492 15.185 1.00 86.81 82 ALA A CA 1
ATOM 636 C C . ALA A 1 82 ? -3.263 -8.999 15.702 1.00 86.81 82 ALA A C 1
ATOM 638 O O . ALA A 1 82 ? -2.981 -8.947 16.898 1.00 86.81 82 ALA A O 1
ATOM 639 N N . ALA A 1 83 ? -2.415 -9.483 14.797 1.00 90.81 83 ALA A N 1
ATOM 640 C CA . ALA A 1 83 ? -1.077 -9.956 15.122 1.00 90.81 83 ALA A CA 1
ATOM 641 C C . ALA A 1 83 ? -0.063 -9.387 14.128 1.00 90.81 83 ALA A C 1
ATOM 643 O O . ALA A 1 83 ? -0.287 -9.376 12.917 1.00 90.81 83 ALA A O 1
ATOM 644 N N . ARG A 1 84 ? 1.077 -8.926 14.643 1.00 93.88 84 ARG A N 1
ATOM 645 C CA . ARG A 1 84 ? 2.211 -8.461 13.843 1.00 93.88 84 ARG A CA 1
ATOM 646 C C . ARG A 1 84 ? 3.508 -8.885 14.512 1.00 93.88 84 ARG A C 1
ATOM 648 O O . ARG A 1 84 ? 3.666 -8.712 15.715 1.00 93.88 84 ARG A O 1
ATOM 655 N N . ILE A 1 85 ? 4.457 -9.367 13.716 1.00 93.25 85 ILE A N 1
ATOM 656 C CA . ILE A 1 85 ? 5.828 -9.618 14.164 1.00 93.25 85 ILE A CA 1
ATOM 657 C C . ILE A 1 85 ? 6.627 -8.311 14.002 1.00 93.25 85 ILE A C 1
ATOM 659 O O . ILE A 1 85 ? 6.753 -7.817 12.875 1.00 93.25 85 ILE A O 1
ATOM 663 N N . PRO A 1 86 ? 7.155 -7.711 15.086 1.00 94.19 86 PRO A N 1
ATOM 664 C CA . PRO A 1 86 ? 8.057 -6.568 14.988 1.00 94.19 86 PRO A CA 1
ATOM 665 C C . PRO A 1 86 ? 9.327 -6.940 14.219 1.00 94.19 86 PRO A C 1
ATOM 667 O O . PRO A 1 86 ? 9.843 -8.045 14.374 1.00 94.19 86 PRO A O 1
ATOM 670 N N . GLN A 1 87 ? 9.877 -6.006 13.437 1.00 93.75 87 GLN A N 1
ATOM 671 C CA . GLN A 1 87 ? 11.0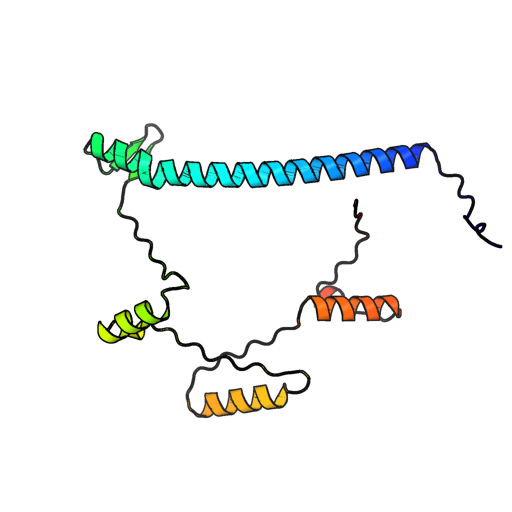61 -6.277 12.611 1.00 93.75 87 GLN A CA 1
ATOM 672 C C . GLN A 1 87 ? 12.265 -6.749 13.445 1.00 93.75 87 GLN A C 1
ATOM 674 O O . GLN A 1 87 ? 12.986 -7.648 13.028 1.00 93.75 87 GLN A O 1
ATOM 679 N N . SER A 1 88 ? 12.438 -6.207 14.654 1.00 95.94 88 SER A N 1
ATOM 680 C CA . SER A 1 88 ? 13.511 -6.588 15.580 1.00 95.94 88 SER A CA 1
ATOM 681 C C . SER A 1 88 ? 13.406 -8.016 16.124 1.00 95.94 88 SER A C 1
ATOM 683 O O . SER A 1 88 ? 14.402 -8.533 16.611 1.00 95.94 88 SER A O 1
ATOM 685 N N . LYS A 1 89 ? 12.231 -8.655 16.040 1.00 95.75 89 LYS A N 1
ATOM 686 C CA . LYS A 1 89 ? 11.968 -9.998 16.585 1.00 95.75 89 LYS A CA 1
ATOM 687 C C . LYS A 1 89 ? 11.695 -11.051 15.511 1.00 95.75 89 LYS A C 1
ATOM 689 O O . LYS A 1 89 ? 11.221 -12.136 15.829 1.00 95.75 89 LYS A O 1
ATOM 694 N N . GLN A 1 90 ? 11.952 -10.747 14.237 1.00 94.25 90 GLN A N 1
ATOM 695 C CA . GLN A 1 90 ? 11.619 -11.660 13.138 1.00 94.25 90 GLN A CA 1
ATOM 696 C C . GLN A 1 90 ? 12.320 -13.016 13.243 1.00 94.25 90 GLN A C 1
ATOM 698 O O . GLN A 1 90 ? 11.662 -14.029 13.039 1.00 94.25 90 GLN A O 1
ATOM 703 N N . GLY A 1 91 ? 13.612 -13.041 13.591 1.00 93.88 91 GLY A N 1
ATOM 704 C CA . GLY A 1 91 ? 14.363 -14.292 13.753 1.00 93.88 91 GLY A CA 1
ATOM 705 C C . GLY A 1 91 ? 13.738 -15.195 14.816 1.00 93.88 91 GLY A C 1
ATOM 706 O O . GLY A 1 91 ? 13.245 -16.269 14.490 1.00 93.88 91 GLY A O 1
ATOM 707 N N . GLU A 1 92 ? 13.652 -14.691 16.052 1.00 96.19 92 GLU A N 1
ATOM 708 C CA . GLU A 1 92 ? 13.057 -15.409 17.190 1.00 96.19 92 GLU A CA 1
ATOM 709 C C . GLU A 1 92 ? 11.621 -15.873 16.907 1.00 96.19 92 GLU A C 1
ATOM 711 O O . GLU A 1 92 ? 11.256 -17.001 17.225 1.00 96.19 92 GLU A O 1
ATOM 716 N N . ALA A 1 93 ? 10.797 -15.027 16.278 1.00 96.19 93 ALA A N 1
ATOM 717 C CA . ALA A 1 93 ? 9.423 -15.385 15.946 1.00 96.19 93 ALA A CA 1
ATOM 718 C C . ALA A 1 93 ? 9.352 -16.497 14.889 1.00 96.19 93 ALA A C 1
ATOM 720 O O . ALA A 1 93 ? 8.523 -17.396 15.004 1.00 96.19 93 ALA A O 1
ATOM 721 N N . PHE A 1 94 ? 10.203 -16.459 13.861 1.00 96.69 94 PHE A N 1
ATOM 722 C CA . PHE A 1 94 ? 10.249 -17.512 12.847 1.00 96.69 94 PHE A CA 1
ATOM 723 C C . PHE A 1 94 ? 10.749 -18.837 13.415 1.00 96.69 94 PHE A C 1
ATOM 725 O O . PHE A 1 94 ? 10.210 -19.881 13.053 1.00 96.69 94 PHE A O 1
ATOM 732 N N . ASP A 1 95 ? 11.729 -18.804 14.314 1.00 97.12 95 ASP A N 1
ATOM 733 C CA . ASP A 1 95 ? 12.219 -20.006 14.985 1.00 97.12 95 ASP A CA 1
ATOM 734 C C . ASP A 1 95 ? 11.139 -20.599 15.891 1.00 97.12 95 ASP A C 1
ATOM 736 O O . ASP A 1 95 ? 10.801 -21.772 15.736 1.00 97.12 95 ASP A O 1
ATOM 740 N N . TRP A 1 96 ? 10.474 -19.770 16.703 1.00 97.19 96 TRP A N 1
ATOM 741 C CA . TRP A 1 96 ? 9.342 -20.210 17.519 1.00 97.19 96 TRP A CA 1
ATOM 742 C C . TRP A 1 96 ? 8.231 -20.843 16.669 1.00 97.19 96 TRP A C 1
ATOM 744 O O . TRP A 1 96 ? 7.727 -21.912 17.008 1.00 97.19 96 TRP A O 1
ATOM 754 N N . LEU A 1 97 ? 7.865 -20.232 15.534 1.00 97.06 97 LEU A N 1
ATOM 755 C CA . LEU A 1 97 ? 6.853 -20.790 14.632 1.00 97.06 97 LEU A CA 1
ATOM 756 C C . LEU A 1 97 ? 7.270 -22.166 14.094 1.00 97.06 97 LEU A C 1
ATOM 758 O O . LEU A 1 97 ? 6.443 -23.074 14.061 1.00 97.06 97 LEU A O 1
ATOM 762 N N . ARG A 1 98 ? 8.536 -22.358 13.705 1.00 96.12 98 ARG A N 1
ATOM 763 C CA . ARG A 1 98 ? 9.036 -23.662 13.233 1.00 96.12 98 ARG A CA 1
ATOM 764 C C . ARG A 1 98 ? 9.012 -24.713 14.339 1.00 96.12 98 ARG A C 1
ATOM 766 O O . ARG A 1 98 ? 8.507 -25.809 14.111 1.00 96.12 98 ARG A O 1
ATOM 773 N N . GLU A 1 99 ? 9.511 -24.371 15.523 1.00 97.44 99 GLU A N 1
ATOM 774 C CA . GLU A 1 99 ? 9.576 -25.272 16.681 1.00 97.44 99 GLU A CA 1
ATOM 775 C C . GLU A 1 99 ? 8.188 -25.709 17.166 1.00 97.44 99 GLU A C 1
ATOM 777 O O . GLU A 1 99 ? 8.021 -26.831 17.636 1.00 97.44 99 GLU A O 1
ATOM 782 N N . ASN A 1 100 ? 7.175 -24.855 16.994 1.00 97.19 100 ASN A N 1
ATOM 783 C CA . ASN A 1 100 ? 5.799 -25.118 17.419 1.00 97.19 100 ASN A CA 1
ATOM 784 C C . ASN A 1 100 ? 4.906 -25.683 16.296 1.00 97.19 100 ASN A C 1
ATOM 786 O O . ASN A 1 100 ? 3.682 -25.632 16.397 1.00 97.19 100 ASN A O 1
ATOM 790 N N . GLY A 1 101 ? 5.487 -26.203 15.207 1.00 95.00 101 GLY A N 1
ATOM 791 C CA . GLY A 1 101 ? 4.728 -26.829 14.110 1.00 95.00 101 GLY A CA 1
ATOM 792 C C . GLY A 1 101 ? 3.903 -25.849 13.265 1.00 95.00 101 GLY A C 1
ATOM 793 O O . GLY A 1 101 ? 3.085 -26.255 12.448 1.00 95.00 101 GLY A O 1
ATOM 794 N N . ALA A 1 102 ? 4.136 -24.553 13.441 1.00 95.06 102 ALA A N 1
ATOM 795 C CA . ALA A 1 102 ? 3.514 -23.442 12.732 1.00 95.06 102 ALA A CA 1
ATOM 796 C C . ALA A 1 102 ? 4.413 -22.895 11.599 1.00 95.06 102 ALA A C 1
ATOM 798 O O . ALA A 1 102 ? 4.135 -21.844 11.012 1.00 95.06 102 ALA A O 1
ATOM 799 N N . GLY A 1 103 ? 5.499 -23.610 11.285 1.00 91.44 103 GLY A N 1
ATOM 800 C CA . GLY A 1 103 ? 6.501 -23.227 10.294 1.00 91.44 103 GLY A CA 1
ATOM 801 C C . GLY A 1 103 ? 5.947 -23.084 8.878 1.00 91.44 103 GLY A C 1
ATOM 802 O O . GLY A 1 103 ? 6.502 -22.311 8.109 1.00 91.44 103 GLY A O 1
ATOM 803 N N . ASP A 1 104 ? 4.830 -23.736 8.553 1.00 93.38 104 ASP A N 1
ATOM 804 C CA . ASP A 1 104 ? 4.203 -23.679 7.224 1.00 93.38 104 ASP A CA 1
ATOM 805 C C . ASP A 1 104 ? 3.575 -22.309 6.905 1.00 93.38 104 ASP A C 1
ATOM 807 O O . ASP A 1 104 ? 3.395 -21.957 5.739 1.00 93.38 104 ASP A O 1
ATOM 811 N N . MET A 1 105 ? 3.305 -21.477 7.922 1.00 92.38 105 MET A N 1
ATOM 812 C CA . MET A 1 105 ? 2.925 -20.061 7.729 1.00 92.38 105 MET A CA 1
ATOM 813 C C . MET A 1 105 ? 4.099 -19.206 7.196 1.00 92.38 105 MET A C 1
ATOM 815 O O . MET A 1 105 ? 3.919 -18.135 6.612 1.00 92.38 105 MET A O 1
ATOM 819 N N . ILE A 1 106 ? 5.29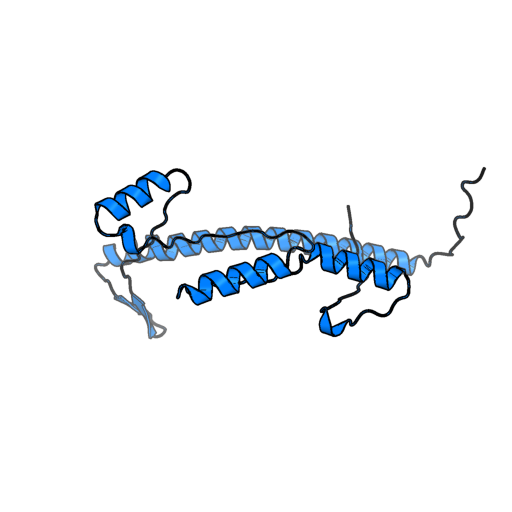9 -19.756 7.363 1.00 92.88 106 ILE A N 1
ATOM 820 C CA . ILE A 1 106 ? 6.595 -19.559 6.716 1.00 92.88 106 ILE A CA 1
ATOM 821 C C . ILE A 1 106 ? 6.671 -19.220 5.231 1.00 92.88 106 ILE A C 1
ATOM 823 O O . ILE A 1 106 ? 7.334 -19.972 4.519 1.00 92.88 106 ILE A O 1
ATOM 827 N N . LYS A 1 107 ? 6.082 -18.140 4.701 1.00 91.06 107 LYS A N 1
ATOM 828 C CA . LYS A 1 107 ? 6.287 -17.848 3.268 1.00 91.06 107 LYS A CA 1
ATOM 829 C C . LYS A 1 107 ? 7.727 -17.401 2.981 1.00 91.06 107 LYS A C 1
ATOM 831 O O . LYS A 1 107 ? 8.077 -16.237 3.167 1.00 91.06 107 LYS A O 1
ATOM 836 N N . ASN A 1 108 ? 8.539 -18.317 2.460 1.00 88.31 108 ASN A N 1
ATOM 837 C CA . ASN A 1 108 ? 9.898 -18.034 2.014 1.00 88.31 108 ASN A CA 1
ATOM 838 C C . ASN A 1 108 ? 9.896 -17.580 0.545 1.00 88.31 108 ASN A C 1
ATOM 840 O O . ASN A 1 108 ? 9.454 -18.313 -0.340 1.00 88.31 108 ASN A O 1
ATOM 844 N N . ILE A 1 109 ? 10.362 -16.358 0.287 1.00 88.38 109 ILE A N 1
ATOM 845 C CA . ILE A 1 109 ? 10.471 -15.794 -1.060 1.00 88.38 109 ILE A CA 1
ATOM 846 C C . ILE A 1 109 ? 11.949 -15.570 -1.355 1.00 88.38 109 ILE A C 1
ATOM 848 O O . ILE A 1 109 ? 12.568 -14.666 -0.798 1.00 88.38 109 ILE A O 1
ATOM 852 N N . VAL A 1 110 ? 12.494 -16.359 -2.278 1.00 86.50 110 VAL A N 1
ATOM 853 C CA . VAL A 1 110 ? 13.832 -16.133 -2.830 1.00 86.50 110 VAL A CA 1
ATOM 854 C C . VAL A 1 110 ? 13.697 -15.197 -4.026 1.00 86.50 110 VAL A C 1
ATOM 856 O O . VAL A 1 110 ? 12.904 -15.451 -4.930 1.00 86.50 110 VAL A O 1
ATOM 859 N N . SER A 1 111 ? 14.439 -14.091 -4.011 1.00 88.88 111 SER A N 1
ATOM 860 C CA . SER A 1 111 ? 14.449 -13.104 -5.094 1.00 88.88 111 SER A CA 1
ATOM 861 C C . SER A 1 111 ? 15.861 -12.957 -5.644 1.00 88.88 111 SER A C 1
ATOM 863 O O . SER A 1 111 ? 16.812 -12.827 -4.876 1.00 88.88 111 SER A O 1
ATOM 865 N N . CYS A 1 112 ? 15.983 -12.955 -6.969 1.00 88.88 112 CYS A N 1
ATOM 866 C CA . CYS A 1 112 ? 17.229 -12.690 -7.681 1.00 88.88 112 CYS A CA 1
ATOM 867 C C . CYS A 1 112 ? 17.060 -11.410 -8.498 1.00 88.88 112 CYS A C 1
ATOM 869 O O . CYS A 1 112 ? 16.042 -11.224 -9.168 1.00 88.88 112 CYS A O 1
ATOM 871 N N . ASN A 1 113 ? 18.051 -10.527 -8.437 1.00 89.12 113 ASN A N 1
ATOM 872 C CA . ASN A 1 113 ? 18.056 -9.281 -9.187 1.00 89.12 113 ASN A CA 1
ATOM 873 C C . ASN A 1 113 ? 19.012 -9.413 -10.368 1.00 89.12 113 ASN A C 1
ATOM 875 O O . ASN A 1 113 ? 20.191 -9.687 -10.170 1.00 89.12 113 ASN A O 1
ATOM 879 N N . PHE A 1 114 ? 18.487 -9.176 -11.566 1.00 89.12 114 PHE A N 1
ATOM 880 C CA . PHE A 1 114 ? 19.249 -9.133 -12.808 1.00 89.12 114 PHE A CA 1
ATOM 881 C C . PHE A 1 114 ? 19.420 -7.679 -13.247 1.00 89.12 114 PHE A C 1
ATOM 883 O O . PHE A 1 114 ? 18.491 -6.870 -13.163 1.00 89.12 114 PHE A O 1
ATOM 890 N N . GLY A 1 115 ? 20.633 -7.337 -13.655 1.00 85.56 115 GLY A N 1
ATOM 891 C CA . GLY A 1 115 ? 21.033 -6.025 -14.120 1.00 85.56 115 GLY A CA 1
ATOM 892 C C . GLY A 1 115 ? 20.634 -5.737 -15.566 1.00 85.56 115 GLY A C 1
ATOM 893 O O . GLY A 1 115 ? 19.874 -6.451 -16.224 1.00 85.56 115 GLY A O 1
ATOM 894 N N . ARG A 1 116 ? 21.164 -4.628 -16.089 1.00 81.12 116 ARG A N 1
ATOM 895 C CA . ARG A 1 116 ? 20.959 -4.244 -17.491 1.00 81.12 116 ARG A CA 1
ATOM 896 C C . ARG A 1 116 ? 21.615 -5.275 -18.408 1.00 81.12 116 ARG A C 1
ATOM 898 O O . ARG A 1 116 ? 22.756 -5.647 -18.171 1.00 81.12 116 ARG A O 1
ATOM 905 N N . ALA A 1 117 ? 20.913 -5.647 -19.478 1.00 84.06 117 ALA A N 1
ATOM 906 C CA . ALA A 1 117 ? 21.336 -6.653 -20.458 1.00 84.06 117 ALA A CA 1
ATOM 907 C C . ALA A 1 117 ? 21.435 -8.102 -19.930 1.00 84.06 117 ALA A C 1
ATOM 909 O O . ALA A 1 117 ? 21.890 -8.976 -20.659 1.00 84.06 117 ALA A O 1
ATOM 910 N N . GLU A 1 118 ? 20.938 -8.383 -18.721 1.00 89.38 118 GLU A N 1
ATOM 911 C CA . GLU A 1 118 ? 20.861 -9.744 -18.160 1.00 89.38 118 GLU A CA 1
ATOM 912 C C . GLU A 1 118 ? 19.472 -10.389 -18.343 1.00 89.38 118 GLU A C 1
ATOM 914 O O . GLU A 1 118 ? 19.163 -11.407 -17.732 1.00 89.38 118 GLU A O 1
ATOM 919 N N . ASP A 1 119 ? 18.626 -9.825 -19.210 1.00 88.19 119 ASP A N 1
ATOM 920 C CA . ASP A 1 119 ? 17.267 -10.324 -19.478 1.00 88.19 119 ASP A CA 1
ATOM 921 C C . ASP A 1 119 ? 17.255 -11.784 -19.974 1.00 88.19 119 ASP A C 1
ATOM 923 O O . ASP A 1 119 ? 16.432 -12.592 -19.539 1.00 88.19 119 ASP A O 1
ATOM 927 N N . GLY A 1 120 ? 18.238 -12.155 -20.804 1.00 90.69 120 GLY A N 1
ATOM 928 C CA . GLY A 1 120 ? 18.429 -13.541 -21.240 1.00 90.69 120 GLY A CA 1
ATOM 929 C C . GLY A 1 120 ? 18.738 -14.482 -20.074 1.00 90.69 120 GLY A C 1
ATOM 930 O O . GLY A 1 120 ? 18.081 -15.504 -19.925 1.00 90.69 120 GLY A O 1
ATOM 931 N N . GLN A 1 121 ? 19.648 -14.088 -19.175 1.00 91.81 121 GLN A N 1
ATOM 932 C CA . GLN A 1 121 ? 19.992 -14.886 -17.990 1.00 91.81 121 GLN A CA 1
ATOM 933 C C . GLN A 1 121 ? 18.797 -15.052 -17.044 1.00 91.81 121 GLN A C 1
ATOM 935 O O . GLN A 1 121 ? 18.593 -16.128 -16.482 1.00 91.81 121 GLN A O 1
ATOM 940 N N . ALA A 1 122 ? 17.989 -13.999 -16.881 1.00 92.06 122 ALA A N 1
ATOM 941 C CA . ALA A 1 122 ? 16.766 -14.057 -16.092 1.00 92.06 122 ALA A CA 1
ATOM 942 C C . ALA A 1 122 ? 15.759 -15.048 -16.691 1.00 92.06 122 ALA A C 1
ATOM 944 O O . ALA A 1 122 ? 15.163 -15.840 -15.961 1.00 92.06 122 ALA A O 1
ATOM 945 N N . THR A 1 123 ? 15.590 -15.016 -18.014 1.00 91.69 123 THR A N 1
ATOM 946 C CA . THR A 1 123 ? 14.690 -15.913 -18.749 1.00 91.69 123 THR A CA 1
ATOM 947 C C . THR A 1 123 ? 15.150 -17.368 -18.654 1.00 91.69 123 THR A C 1
ATOM 949 O O . THR A 1 123 ? 14.346 -18.243 -18.330 1.00 91.69 123 THR A O 1
ATOM 952 N N . ASP A 1 124 ? 16.447 -17.616 -18.839 1.00 94.06 124 ASP A N 1
ATOM 953 C CA . ASP A 1 124 ? 17.042 -18.951 -18.745 1.00 94.06 124 ASP A CA 1
ATOM 954 C C . ASP A 1 124 ? 16.901 -19.534 -17.330 1.00 94.06 124 ASP A C 1
ATOM 956 O O . ASP A 1 124 ? 16.513 -20.694 -17.172 1.00 94.06 124 ASP A O 1
ATOM 960 N N . LEU A 1 125 ? 17.140 -18.730 -16.283 1.00 93.75 125 LEU A N 1
ATOM 961 C CA . LEU A 1 125 ? 16.977 -19.186 -14.899 1.00 93.75 125 LEU A CA 1
ATOM 962 C C . LEU A 1 125 ? 15.514 -19.518 -14.576 1.00 93.75 125 LEU A C 1
ATOM 964 O O . LEU A 1 125 ? 15.241 -20.509 -13.898 1.00 93.75 125 LEU A O 1
ATOM 968 N N . VAL A 1 126 ? 14.565 -18.705 -15.050 1.00 92.62 126 VAL A N 1
ATOM 969 C CA . VAL A 1 126 ? 13.133 -18.976 -14.860 1.00 92.62 126 VAL A CA 1
ATOM 970 C C . VAL A 1 126 ? 12.752 -20.303 -15.518 1.00 92.62 126 VAL A C 1
ATOM 972 O O . VAL A 1 126 ? 12.094 -21.119 -14.872 1.00 92.62 126 VAL A O 1
ATOM 975 N N . ALA A 1 127 ? 13.206 -20.550 -16.749 1.00 93.06 127 ALA A N 1
ATOM 976 C CA . ALA A 1 127 ? 12.942 -21.796 -17.464 1.00 93.06 127 ALA A CA 1
ATOM 977 C C . ALA A 1 127 ? 13.548 -23.018 -16.751 1.00 93.06 127 ALA A C 1
ATOM 979 O O . ALA A 1 127 ? 12.871 -24.037 -16.597 1.00 93.06 127 ALA A O 1
ATOM 980 N N . ASP A 1 128 ? 14.784 -22.915 -16.252 1.00 94.94 128 ASP A N 1
ATOM 981 C CA . ASP A 1 128 ? 15.436 -23.988 -15.490 1.00 94.94 128 ASP A CA 1
ATOM 982 C C . ASP A 1 128 ? 14.658 -24.323 -14.207 1.00 94.94 128 ASP A C 1
ATOM 984 O O . ASP A 1 128 ? 14.334 -25.483 -13.943 1.00 94.94 128 ASP A O 1
ATOM 988 N N . LEU A 1 129 ? 14.276 -23.314 -13.427 1.00 94.00 129 LEU A N 1
ATOM 989 C CA . LEU A 1 129 ? 13.512 -23.518 -12.196 1.00 94.00 129 LEU A CA 1
ATOM 990 C C . LEU A 1 129 ? 12.103 -24.083 -12.464 1.00 94.00 129 LEU A C 1
ATOM 992 O O . LEU A 1 129 ? 11.645 -24.955 -11.724 1.00 94.00 129 LEU A O 1
ATOM 996 N N . GLN A 1 130 ? 11.437 -23.650 -13.538 1.00 93.00 130 GLN A N 1
ATOM 997 C CA . GLN A 1 130 ? 10.165 -24.231 -13.979 1.00 93.00 130 GLN A CA 1
ATOM 998 C C . GLN A 1 130 ? 10.325 -25.691 -14.418 1.00 93.00 130 GLN A C 1
ATOM 1000 O O . GLN A 1 130 ? 9.486 -26.524 -14.075 1.00 93.00 130 GLN A O 1
ATOM 1005 N N . SER A 1 131 ? 11.422 -26.036 -15.104 1.00 95.06 131 SER A N 1
ATOM 1006 C CA . SER A 1 131 ? 11.720 -27.422 -15.497 1.00 95.06 131 SER A CA 1
ATOM 1007 C C . SER A 1 131 ? 11.910 -28.353 -14.292 1.00 95.06 131 SER A C 1
ATOM 1009 O O . SER A 1 131 ? 11.605 -29.542 -14.363 1.00 95.06 131 SER A O 1
ATOM 1011 N N . LYS A 1 132 ? 12.330 -27.796 -13.149 1.00 95.56 132 LYS A N 1
ATOM 1012 C CA . LYS A 1 132 ? 12.442 -28.488 -11.856 1.00 95.56 132 LYS A CA 1
ATOM 1013 C C . LYS A 1 132 ? 11.108 -28.597 -11.105 1.00 95.56 132 LYS A C 1
ATOM 1015 O O . LYS A 1 132 ? 11.086 -29.058 -9.967 1.00 95.56 132 LYS A O 1
ATOM 1020 N N . GLY A 1 133 ? 9.999 -28.173 -11.717 1.00 92.75 133 GLY A N 1
ATOM 1021 C CA . GLY A 1 133 ? 8.659 -28.224 -11.133 1.00 92.75 133 GLY A CA 1
ATOM 1022 C C . GLY A 1 133 ? 8.378 -27.127 -10.103 1.00 92.75 133 GLY A C 1
ATOM 1023 O O . GLY A 1 133 ? 7.386 -27.215 -9.380 1.00 92.75 133 GLY A O 1
ATOM 1024 N N . LEU A 1 134 ? 9.228 -26.096 -10.008 1.00 90.81 134 LEU A N 1
ATOM 1025 C CA . LEU A 1 134 ? 9.006 -24.975 -9.098 1.00 90.81 134 LEU A CA 1
ATOM 1026 C C . LEU A 1 134 ? 8.046 -23.960 -9.719 1.00 90.81 134 LEU A C 1
ATOM 1028 O O . LEU A 1 134 ? 8.147 -23.605 -10.894 1.00 90.81 134 LEU A O 1
ATOM 1032 N N . ASN A 1 135 ? 7.141 -23.434 -8.898 1.00 87.25 135 ASN A N 1
ATOM 1033 C CA . ASN A 1 135 ? 6.281 -22.336 -9.309 1.00 87.25 135 ASN A CA 1
ATOM 1034 C C . ASN A 1 135 ? 7.048 -21.009 -9.208 1.00 87.25 135 ASN A C 1
ATOM 1036 O O . ASN A 1 135 ? 7.175 -20.431 -8.127 1.00 87.25 135 ASN A O 1
ATOM 1040 N N . VAL A 1 136 ? 7.588 -20.549 -10.337 1.00 89.88 136 VAL A N 1
ATOM 1041 C CA . VAL A 1 136 ? 8.381 -19.318 -10.418 1.00 89.88 136 VAL A CA 1
ATOM 1042 C C . VAL A 1 136 ? 7.538 -18.161 -10.926 1.00 89.88 136 VAL A C 1
ATOM 1044 O O . VAL A 1 136 ? 6.897 -18.245 -11.970 1.00 89.88 136 VAL A O 1
ATOM 1047 N N . SER A 1 137 ? 7.601 -17.041 -10.208 1.00 86.50 137 SER A N 1
ATOM 1048 C CA . SER A 1 137 ? 6.995 -15.774 -10.611 1.00 86.50 137 SER A CA 1
ATOM 1049 C C . SER A 1 137 ? 8.080 -14.800 -11.067 1.00 86.50 137 SER A C 1
ATOM 1051 O O . SER A 1 137 ? 8.819 -14.277 -10.233 1.00 86.50 137 SER A O 1
ATOM 1053 N N . GLN A 1 138 ? 8.122 -14.475 -12.360 1.00 87.38 138 GLN A N 1
ATOM 1054 C CA . GLN A 1 138 ? 8.974 -13.409 -12.895 1.00 87.38 138 GLN A CA 1
ATOM 1055 C C . GLN A 1 138 ? 8.219 -12.074 -12.879 1.00 87.38 138 GLN A C 1
ATOM 1057 O O . GLN A 1 138 ? 7.102 -11.972 -13.384 1.00 87.38 138 GLN A O 1
ATOM 1062 N N . LYS A 1 139 ? 8.823 -11.036 -12.294 1.00 88.50 139 LYS A N 1
ATOM 1063 C CA . LYS A 1 139 ? 8.288 -9.669 -12.328 1.00 88.50 139 LYS A CA 1
ATOM 1064 C C . LYS A 1 139 ? 9.220 -8.783 -13.142 1.00 88.50 139 LYS A C 1
ATOM 1066 O O . LYS A 1 139 ? 10.324 -8.488 -12.697 1.00 88.50 139 LYS A O 1
ATOM 1071 N N . MET A 1 140 ? 8.754 -8.337 -14.305 1.00 87.31 140 MET A N 1
ATOM 1072 C CA . MET A 1 140 ? 9.440 -7.334 -15.116 1.00 87.31 140 MET A CA 1
ATOM 1073 C C . MET A 1 140 ? 8.888 -5.952 -14.782 1.00 87.31 140 MET A C 1
ATOM 1075 O O . MET A 1 140 ? 7.676 -5.756 -14.696 1.00 87.31 140 MET A O 1
ATOM 1079 N N . LYS A 1 141 ? 9.781 -4.987 -14.574 1.00 88.81 141 LYS A N 1
ATOM 1080 C CA . LYS A 1 141 ? 9.409 -3.610 -14.262 1.00 88.81 141 LYS A CA 1
ATOM 1081 C C . LYS A 1 141 ? 10.377 -2.659 -14.944 1.00 88.81 141 LYS A C 1
ATOM 1083 O O . LYS A 1 141 ? 11.589 -2.831 -14.860 1.00 88.81 141 LYS A O 1
ATOM 1088 N N . VAL A 1 142 ? 9.832 -1.615 -15.557 1.00 88.12 142 VAL A N 1
ATOM 1089 C CA . VAL A 1 142 ? 10.610 -0.432 -15.925 1.00 88.12 142 VAL A CA 1
ATOM 1090 C C . VAL A 1 142 ? 10.552 0.539 -14.754 1.00 88.12 142 VAL A C 1
ATOM 1092 O O . VAL A 1 142 ? 9.467 0.864 -14.268 1.00 88.12 142 VAL A O 1
ATOM 1095 N N . GLU A 1 143 ? 11.706 1.006 -14.279 1.00 89.44 143 GLU A N 1
ATOM 1096 C CA . GLU A 1 143 ? 11.717 1.995 -13.205 1.00 89.44 143 GLU A CA 1
ATOM 1097 C C . GLU A 1 143 ? 11.076 3.310 -13.681 1.00 89.44 143 GLU A C 1
ATOM 1099 O O . GLU A 1 143 ? 11.539 3.883 -14.676 1.00 89.44 143 GLU A O 1
ATOM 1104 N N . PRO A 1 144 ? 10.040 3.833 -12.990 1.00 91.81 144 PRO A N 1
ATOM 1105 C CA . PRO A 1 144 ? 9.276 4.985 -13.470 1.00 91.81 144 PRO A CA 1
ATOM 1106 C C . PRO A 1 144 ? 10.133 6.223 -13.738 1.00 91.81 144 PRO A C 1
ATOM 1108 O O . PRO A 1 144 ? 9.895 6.950 -14.699 1.00 91.81 144 PRO A O 1
ATOM 1111 N N . MET A 1 145 ? 11.171 6.457 -12.927 1.00 91.56 145 MET A N 1
ATOM 1112 C CA . MET A 1 145 ? 12.098 7.572 -13.144 1.00 91.56 145 MET A CA 1
ATOM 1113 C C . MET A 1 145 ? 12.974 7.376 -14.383 1.00 91.56 145 MET A C 1
ATOM 1115 O O . MET A 1 145 ? 13.277 8.346 -15.073 1.00 91.56 145 MET A O 1
ATOM 1119 N N . THR A 1 146 ? 13.355 6.136 -14.697 1.00 90.94 146 THR A N 1
ATOM 1120 C CA . THR A 1 146 ? 14.098 5.824 -15.922 1.00 90.94 146 THR A CA 1
ATOM 1121 C C . THR A 1 146 ? 13.222 6.033 -17.150 1.00 90.94 146 THR A C 1
ATOM 1123 O O . THR A 1 146 ? 13.660 6.709 -18.080 1.00 90.94 146 THR A O 1
ATOM 1126 N N . LEU A 1 147 ? 11.976 5.545 -17.127 1.00 93.19 147 LEU A N 1
ATOM 1127 C CA . LEU A 1 147 ? 11.018 5.774 -18.212 1.00 93.19 147 LEU A CA 1
ATOM 1128 C C . LEU A 1 147 ? 10.743 7.269 -18.401 1.00 93.19 147 LEU A C 1
ATOM 1130 O O . LEU A 1 147 ? 10.840 7.775 -19.514 1.00 93.19 147 LEU A O 1
ATOM 1134 N N . LYS A 1 148 ? 10.489 8.000 -17.309 1.00 93.25 148 LYS A N 1
ATOM 1135 C CA . LYS A 1 148 ? 10.291 9.454 -17.333 1.00 93.25 148 LYS A CA 1
ATOM 1136 C C . LYS A 1 148 ? 11.480 10.183 -17.960 1.00 93.25 148 LYS A C 1
ATOM 1138 O O . LYS A 1 148 ? 11.273 11.045 -18.809 1.00 93.25 148 LYS A O 1
ATOM 1143 N N . SER A 1 149 ? 12.707 9.857 -17.551 1.00 93.56 149 SER A N 1
ATOM 1144 C CA . SER A 1 149 ? 13.917 10.475 -18.107 1.00 93.56 149 SER A CA 1
ATOM 1145 C C . SER A 1 149 ? 14.085 10.162 -19.591 1.00 93.56 149 SER A C 1
ATOM 1147 O O . SER A 1 149 ? 14.372 11.072 -20.361 1.00 93.56 149 SER A O 1
ATOM 1149 N N . TYR A 1 150 ? 13.846 8.914 -20.003 1.00 93.31 150 TYR A N 1
ATOM 1150 C CA . TYR A 1 150 ? 13.883 8.513 -21.409 1.00 93.31 150 TYR A CA 1
ATOM 1151 C C . TYR A 1 150 ? 12.869 9.298 -22.251 1.00 93.31 150 TYR A C 1
ATOM 1153 O O . TYR A 1 150 ? 13.252 9.961 -23.212 1.00 93.31 150 TYR A O 1
ATOM 1161 N N . VAL A 1 151 ? 11.596 9.299 -21.841 1.00 94.31 151 VAL A N 1
ATOM 1162 C CA . VAL A 1 151 ? 10.512 10.016 -22.528 1.00 94.31 151 VAL A CA 1
ATOM 1163 C C . VAL A 1 151 ? 10.813 11.512 -22.618 1.00 94.31 151 VAL A C 1
ATOM 1165 O O . VAL A 1 151 ? 10.701 12.094 -23.694 1.00 94.31 151 VAL A O 1
ATOM 1168 N N . LYS A 1 152 ? 11.252 12.130 -21.513 1.00 93.25 152 LYS A N 1
ATOM 1169 C CA . LYS A 1 152 ? 11.659 13.539 -21.484 1.00 93.25 152 LYS A CA 1
ATOM 1170 C C . LYS A 1 152 ? 12.760 13.818 -22.512 1.00 93.25 152 LYS A C 1
ATOM 1172 O O . LYS A 1 152 ? 12.615 14.733 -23.312 1.00 93.25 152 LYS A O 1
ATOM 1177 N N . THR A 1 153 ? 13.831 13.023 -22.509 1.00 93.50 153 THR A N 1
ATOM 1178 C CA . THR A 1 153 ? 14.967 13.198 -23.424 1.00 93.50 153 THR A CA 1
ATOM 1179 C C . THR A 1 153 ? 14.571 13.031 -24.890 1.00 93.50 153 THR A C 1
ATOM 1181 O O . THR A 1 153 ? 15.039 13.797 -25.727 1.00 93.50 153 THR A O 1
ATOM 1184 N N . GLU A 1 154 ? 13.725 12.057 -25.229 1.00 93.69 154 GLU A N 1
ATOM 1185 C CA . GLU A 1 154 ? 13.292 11.863 -26.617 1.00 93.69 154 GLU A CA 1
ATOM 1186 C C . GLU A 1 154 ? 12.393 13.014 -27.096 1.00 93.69 154 GLU A C 1
ATOM 1188 O O . GLU A 1 154 ? 12.601 13.519 -28.201 1.00 93.69 154 GLU A O 1
ATOM 1193 N N . ILE A 1 155 ? 11.480 13.502 -26.247 1.00 91.31 155 ILE A N 1
ATOM 1194 C CA . ILE A 1 155 ? 10.644 14.675 -26.550 1.00 91.31 155 ILE A CA 1
ATOM 1195 C C . ILE A 1 155 ? 11.507 15.936 -26.719 1.00 91.31 155 ILE A C 1
ATOM 1197 O O . ILE A 1 155 ? 11.329 16.668 -27.690 1.00 91.31 155 ILE A O 1
ATOM 1201 N N . GLU A 1 156 ? 12.476 16.182 -25.829 1.00 91.00 156 GLU A N 1
ATOM 1202 C CA . GLU A 1 156 ? 13.399 17.331 -25.917 1.00 91.00 156 GLU A CA 1
ATOM 1203 C C . GLU A 1 156 ? 14.285 17.285 -27.174 1.00 91.00 156 GLU A C 1
ATOM 1205 O O . GLU A 1 156 ? 14.653 18.326 -27.714 1.00 91.00 156 GLU A O 1
ATOM 1210 N N . LYS A 1 157 ? 14.589 16.085 -27.684 1.00 94.44 157 LYS A N 1
ATOM 1211 C CA . LYS A 1 157 ? 15.290 15.874 -28.963 1.00 94.44 157 LYS A CA 1
ATOM 1212 C C . LYS A 1 157 ? 14.378 15.986 -30.193 1.00 94.44 157 LYS A C 1
ATOM 1214 O O . LYS A 1 157 ? 14.845 15.745 -31.305 1.00 94.44 157 LYS A O 1
ATOM 1219 N N . GLY A 1 158 ? 13.094 16.302 -30.015 1.00 90.38 158 GLY A N 1
ATOM 1220 C CA . GLY A 1 158 ? 12.114 16.419 -31.097 1.00 90.38 158 GLY A CA 1
ATOM 1221 C C . GLY A 1 158 ? 11.661 15.080 -31.687 1.00 90.38 158 GLY A C 1
ATOM 1222 O O . GLY A 1 158 ? 11.124 15.051 -32.793 1.00 90.38 158 GLY A O 1
ATOM 1223 N N . ARG A 1 159 ? 11.886 13.961 -30.988 1.00 91.56 159 ARG A N 1
ATOM 1224 C CA . ARG A 1 159 ? 11.458 12.631 -31.436 1.00 91.56 159 ARG A CA 1
ATOM 1225 C C . ARG A 1 159 ? 10.053 12.317 -30.936 1.00 91.56 159 ARG A C 1
ATOM 1227 O O . ARG A 1 159 ? 9.669 12.683 -29.827 1.00 91.56 159 ARG A O 1
ATOM 1234 N N . SER A 1 160 ? 9.284 11.600 -31.752 1.00 89.06 160 SER A N 1
ATOM 1235 C CA . SER A 1 160 ? 7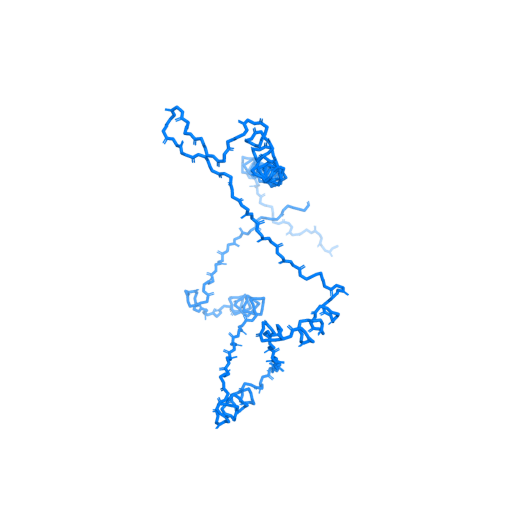.948 11.144 -31.374 1.00 89.06 160 SER A CA 1
ATOM 1236 C C . SER A 1 160 ? 8.029 9.999 -30.365 1.00 89.06 160 SER A C 1
ATOM 1238 O O . SER A 1 160 ? 8.674 8.984 -30.631 1.00 89.06 160 SER A O 1
ATOM 1240 N N . VAL A 1 161 ? 7.316 10.137 -29.249 1.00 90.56 161 VAL A N 1
ATOM 1241 C CA . VAL A 1 161 ? 7.139 9.088 -28.239 1.00 90.56 161 VAL A CA 1
ATOM 1242 C C . VAL A 1 161 ? 5.670 8.638 -28.235 1.00 90.56 161 VAL A C 1
ATOM 1244 O O . VAL A 1 161 ? 4.790 9.500 -28.273 1.00 90.56 161 VAL A O 1
ATOM 1247 N N . PRO A 1 162 ? 5.372 7.325 -28.173 1.00 92.19 162 PRO A N 1
ATOM 1248 C CA . PRO A 1 162 ? 4.008 6.816 -28.022 1.00 92.19 162 PRO A CA 1
ATOM 1249 C C . PRO A 1 162 ? 3.376 7.250 -26.685 1.00 92.19 162 PRO A C 1
ATOM 1251 O O . PRO A 1 162 ? 3.535 6.585 -25.663 1.00 92.19 162 PRO A O 1
ATOM 1254 N N . MET A 1 163 ? 2.678 8.391 -26.687 1.00 89.31 163 MET A N 1
ATOM 1255 C CA . MET A 1 163 ? 2.164 9.024 -25.465 1.00 89.31 163 MET A CA 1
ATOM 1256 C C . MET A 1 163 ? 1.163 8.135 -24.720 1.00 89.31 163 MET A C 1
ATOM 1258 O O . MET A 1 163 ? 1.277 7.987 -23.510 1.00 89.31 163 MET A O 1
ATOM 1262 N N . ASP A 1 164 ? 0.227 7.513 -25.438 1.00 90.00 164 ASP A N 1
ATOM 1263 C CA . ASP A 1 164 ? -0.806 6.651 -24.850 1.00 90.00 164 ASP A CA 1
ATOM 1264 C C . ASP A 1 164 ? -0.209 5.360 -24.261 1.00 90.00 164 ASP A C 1
ATOM 1266 O O . ASP A 1 164 ? -0.444 5.032 -23.101 1.00 90.00 164 ASP A O 1
ATOM 1270 N N . LEU A 1 165 ? 0.686 4.700 -25.009 1.00 91.88 165 LEU A N 1
ATOM 1271 C CA . LEU A 1 165 ? 1.354 3.463 -24.579 1.00 91.88 165 LEU A CA 1
ATOM 1272 C C . LEU A 1 165 ? 2.154 3.643 -23.281 1.00 91.88 165 LEU A C 1
ATOM 1274 O O . LEU A 1 165 ? 2.180 2.751 -22.437 1.00 91.88 165 LEU A O 1
ATOM 1278 N N . PHE A 1 166 ? 2.832 4.783 -23.133 1.00 92.25 166 PHE A N 1
ATOM 1279 C CA . PHE A 1 166 ? 3.631 5.084 -21.945 1.00 92.25 166 PHE A CA 1
ATOM 1280 C C . PHE A 1 166 ? 2.885 5.936 -20.910 1.00 92.25 166 PHE A C 1
ATOM 1282 O O . PHE A 1 166 ? 3.499 6.339 -19.920 1.00 92.25 166 PHE A O 1
ATOM 1289 N N . GLY A 1 167 ? 1.596 6.231 -21.120 1.00 91.31 167 GLY A N 1
ATOM 1290 C CA . GLY A 1 167 ? 0.810 7.093 -20.234 1.00 91.31 167 GLY A CA 1
ATOM 1291 C C . GLY A 1 167 ? 1.464 8.460 -19.997 1.00 91.31 167 GLY A C 1
ATOM 1292 O O . GLY A 1 167 ? 1.472 8.968 -18.874 1.00 91.31 167 GLY A O 1
ATOM 1293 N N . VAL A 1 168 ? 2.095 9.031 -21.025 1.00 89.69 168 VAL A N 1
ATOM 1294 C CA . VAL A 1 168 ? 2.862 10.271 -20.908 1.00 89.69 168 VAL A CA 1
ATOM 1295 C C . VAL A 1 168 ? 1.912 11.440 -20.697 1.00 89.69 168 VAL A C 1
ATOM 1297 O O . VAL A 1 168 ? 1.130 11.799 -21.573 1.00 89.69 168 VAL A O 1
ATOM 1300 N N . TYR A 1 169 ? 2.045 12.087 -19.545 1.00 89.81 169 TYR A N 1
ATOM 1301 C CA . TYR A 1 169 ? 1.367 13.337 -19.238 1.00 89.81 169 TYR A CA 1
ATOM 1302 C C . TYR A 1 169 ? 2.374 14.490 -19.225 1.00 89.81 169 TYR A C 1
ATOM 1304 O O . TYR A 1 169 ? 3.296 14.514 -18.404 1.00 89.81 169 TYR A O 1
ATOM 1312 N N . VAL A 1 170 ? 2.196 15.449 -20.136 1.00 85.31 170 VAL A N 1
ATOM 1313 C CA . VAL A 1 170 ? 3.027 16.657 -20.228 1.00 85.31 170 VAL A CA 1
ATOM 1314 C C . VAL A 1 170 ? 2.213 17.850 -19.747 1.00 85.31 170 VAL A C 1
ATOM 1316 O O . VAL A 1 170 ? 1.202 18.203 -20.347 1.00 85.31 170 VAL A O 1
ATOM 1319 N N . ALA A 1 171 ? 2.669 18.489 -18.672 1.00 87.62 171 ALA A N 1
ATOM 1320 C CA . ALA A 1 171 ? 2.077 19.717 -18.162 1.00 87.62 171 ALA A CA 1
ATOM 1321 C C . ALA A 1 171 ? 3.151 20.650 -17.605 1.00 87.62 171 ALA A C 1
ATOM 1323 O O . ALA A 1 171 ? 4.134 20.206 -17.005 1.00 87.62 171 ALA A O 1
ATOM 1324 N N . ASN A 1 172 ? 2.924 21.954 -17.750 1.00 87.88 172 ASN A N 1
ATOM 1325 C CA . ASN A 1 172 ? 3.711 22.968 -17.062 1.00 87.88 172 ASN A CA 1
ATOM 1326 C C . ASN A 1 172 ? 3.266 23.008 -15.597 1.00 87.88 172 ASN A C 1
ATOM 1328 O O . ASN A 1 172 ? 2.111 23.312 -15.305 1.00 87.88 172 ASN A O 1
ATOM 1332 N N . LYS A 1 173 ? 4.171 22.670 -14.674 1.00 87.94 173 LYS A N 1
ATOM 1333 C CA . LYS A 1 173 ? 3.882 22.628 -13.237 1.00 87.94 173 LYS A CA 1
ATOM 1334 C C . LYS A 1 173 ? 4.534 23.808 -12.525 1.00 87.94 173 LYS A C 1
ATOM 1336 O O . LYS A 1 173 ? 5.757 23.928 -12.513 1.00 87.94 173 LYS A O 1
ATOM 1341 N N . THR A 1 174 ? 3.721 24.626 -11.867 1.00 89.25 174 THR A N 1
ATOM 1342 C CA . THR A 1 174 ? 4.202 25.689 -10.979 1.00 89.25 174 THR A CA 1
ATOM 1343 C C . THR A 1 174 ? 4.840 25.079 -9.732 1.00 89.25 174 THR A C 1
ATOM 1345 O O . THR A 1 174 ? 4.262 24.196 -9.099 1.00 89.25 174 THR A O 1
ATOM 1348 N N . THR A 1 175 ? 6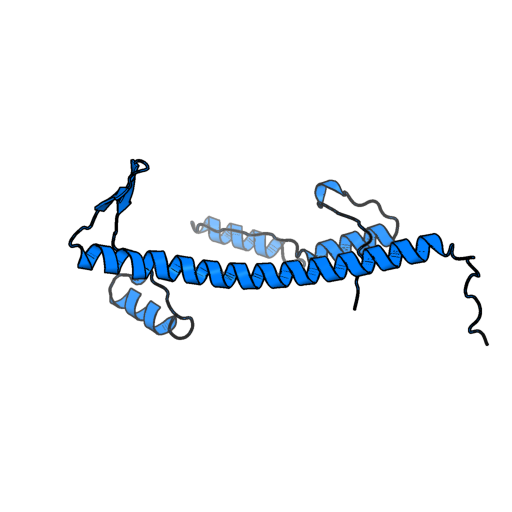.033 25.552 -9.374 1.00 83.75 175 THR A N 1
ATOM 1349 C CA . THR A 1 175 ? 6.704 25.218 -8.111 1.00 83.75 175 THR A CA 1
ATOM 1350 C C . THR A 1 175 ? 7.006 26.520 -7.387 1.00 83.75 175 THR A C 1
ATOM 1352 O O . THR A 1 175 ? 7.711 27.365 -7.934 1.00 83.75 175 THR A O 1
ATOM 1355 N N . ILE A 1 176 ? 6.461 26.682 -6.184 1.00 82.56 176 ILE A N 1
ATOM 1356 C CA . ILE A 1 176 ? 6.782 27.796 -5.289 1.00 82.56 176 ILE A CA 1
ATOM 1357 C C . ILE A 1 176 ? 7.751 27.227 -4.247 1.00 82.56 176 ILE A C 1
ATOM 1359 O O . ILE A 1 176 ? 7.440 26.205 -3.638 1.00 82.56 176 ILE A O 1
ATOM 1363 N N . LYS A 1 177 ? 8.945 27.817 -4.141 1.00 72.81 177 LYS A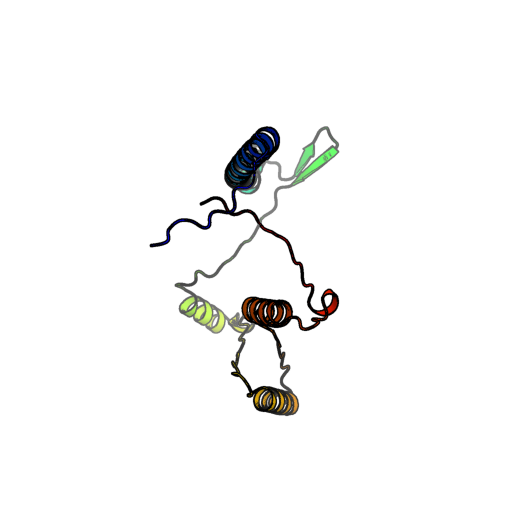 N 1
ATOM 1364 C CA . LYS A 1 177 ? 9.967 27.469 -3.145 1.00 72.81 177 LYS A CA 1
ATOM 1365 C C . LYS A 1 177 ? 9.981 28.505 -2.035 1.00 72.81 177 LYS A C 1
ATOM 1367 O O . LYS A 1 177 ? 9.731 29.685 -2.369 1.00 72.81 177 LYS A O 1
#

Radius of gyration: 29.72 Å; Cα contacts (8 Å, |Δi|>4): 58; chains: 1; bounding box: 63×74×63 Å

Mean predicted aligned error: 10.75 Å

Foldseek 3Di:
DDPDPPPPDPPDPVVVVVVVVVVVVVVVVVVVVVVVVVVVVVVVVVVCCCQVPVVVVVCVVVVHQWDADPVRDIDGDDDDDDDDDDPVCVVVVCVVCVVVVNNVVVDDDDDDDDDPPCVVVVVVVQVVCVVVVDDDDDDDDDDLVNLVVVVVVCVVVVHDDPCVVNVDDDDDDDDDD

Solvent-accessible surface area (backbone atoms only — not comparable to full-atom values): 11428 Å² total; per-residue (Å²): 139,80,95,75,83,75,76,85,68,86,72,56,69,68,59,54,50,53,51,52,52,51,53,50,49,52,54,48,52,52,54,50,49,55,52,49,54,52,51,52,53,51,51,53,51,51,50,45,46,42,67,73,44,52,51,47,50,54,29,56,75,70,73,41,59,62,50,72,47,95,90,70,46,75,51,71,65,72,95,80,90,85,87,80,82,55,82,95,46,46,67,64,51,52,50,51,28,44,76,68,75,46,36,83,78,58,83,80,81,90,81,84,89,72,65,89,92,32,61,64,61,52,52,52,50,50,52,53,43,41,74,72,72,44,92,77,84,87,84,88,81,79,56,67,69,58,52,50,50,51,53,51,53,38,48,76,71,72,43,92,68,69,42,76,86,67,66,62,81,88,76,93,76,90,80,91,131

pLDDT: mean 88.15, std 12.16, range [35.56, 97.44]